Protein AF-A0A8J6J965-F1 (afdb_monomer)

InterPro domains:
  IPR010022 Protein of unknown function XkdX [PF09693] (11-44)

Foldseek 3Di:
DDPLLVVVLVCVVVVNADLVNVLVCCVVVSDHQVSSCVSPVDRNDPD

Secondary structure (DSSP, 8-state):
--HHHHHHHHHHHTTSS-HHHHHHHHHTTSS-HHHHHHHHSS-----

Solvent-accessible surface area (backbone atoms only — not comparable to full-atom values): 2822 Å² total; per-residue (Å²): 125,55,75,60,39,53,51,51,36,56,34,38,77,65,71,72,41,51,73,69,54,49,53,48,33,35,75,72,62,66,34,48,58,67,44,47,24,73,58,70,74,44,81,72,74,90,124

pLDDT: mean 91.35, std 6.93, range [60.28, 95.56]

Organism: NCBI:txid2763053

Structure (mmCIF, N/CA/C/O backbone):
data_AF-A0A8J6J965-F1
#
_entry.id   AF-A0A8J6J965-F1
#
loop_
_atom_site.group_PDB
_atom_site.id
_atom_site.type_symbol
_atom_site.label_atom_id
_atom_site.label_alt_id
_atom_site.label_comp_id
_atom_site.label_asym_id
_atom_site.label_entity_id
_atom_sit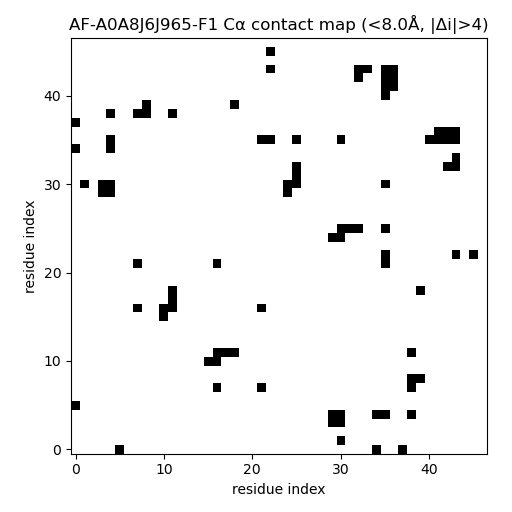e.label_seq_id
_atom_site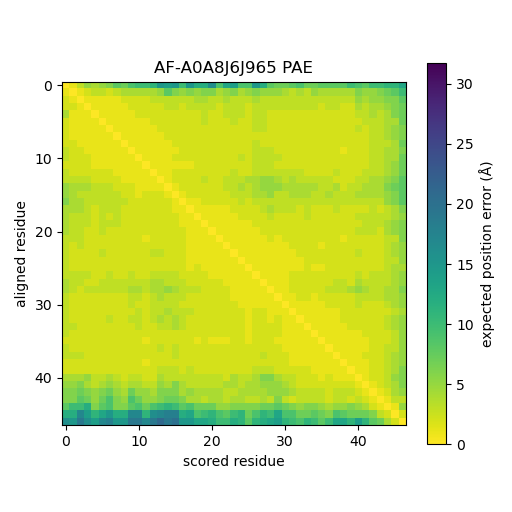.pdbx_PDB_ins_code
_atom_site.Cartn_x
_atom_site.Cartn_y
_atom_site.Cartn_z
_atom_site.occupancy
_atom_site.B_iso_or_equiv
_atom_site.auth_seq_id
_atom_site.auth_comp_id
_atom_site.auth_asym_id
_atom_site.auth_atom_id
_atom_site.pdbx_PDB_model_num
ATOM 1 N N . MET A 1 1 ? 9.814 4.467 -4.193 1.00 74.69 1 MET A N 1
ATOM 2 C CA . MET A 1 1 ? 8.503 4.406 -4.891 1.00 74.69 1 MET A CA 1
ATOM 3 C C . MET A 1 1 ? 8.557 4.334 -6.414 1.00 74.69 1 MET A C 1
ATOM 5 O O . MET A 1 1 ? 9.024 5.267 -7.070 1.00 74.69 1 MET A O 1
ATOM 9 N N . SER A 1 2 ? 7.925 3.291 -6.952 1.00 89.31 2 SER A N 1
ATOM 10 C CA . SER A 1 2 ? 7.462 3.164 -8.337 1.00 89.31 2 SER A CA 1
ATOM 11 C C . SER A 1 2 ? 6.356 4.173 -8.699 1.00 89.31 2 SER A C 1
ATOM 13 O O . SER A 1 2 ? 5.741 4.804 -7.833 1.00 89.31 2 SER A O 1
ATOM 15 N N . ALA A 1 3 ? 6.058 4.311 -9.998 1.00 91.88 3 ALA A N 1
ATOM 16 C CA . ALA A 1 3 ? 4.957 5.152 -10.480 1.00 91.88 3 ALA A CA 1
ATOM 17 C C . ALA A 1 3 ? 3.584 4.700 -9.940 1.00 91.88 3 ALA A C 1
ATOM 19 O O . ALA A 1 3 ? 2.751 5.541 -9.596 1.00 91.88 3 ALA A O 1
ATOM 20 N N . ARG A 1 4 ? 3.372 3.382 -9.800 1.00 91.06 4 ARG A N 1
ATOM 21 C CA . ARG A 1 4 ? 2.136 2.794 -9.253 1.00 91.06 4 ARG A CA 1
ATOM 22 C C . ARG A 1 4 ? 1.961 3.132 -7.775 1.00 91.06 4 ARG A C 1
ATOM 24 O O . ARG A 1 4 ? 0.908 3.637 -7.389 1.00 91.06 4 ARG A O 1
ATOM 31 N N . ALA A 1 5 ? 3.013 2.964 -6.973 1.00 92.31 5 ALA A N 1
ATOM 32 C CA . ALA A 1 5 ? 2.999 3.351 -5.564 1.00 92.31 5 ALA A CA 1
ATOM 33 C C . ALA A 1 5 ? 2.744 4.848 -5.379 1.00 92.31 5 ALA A C 1
ATOM 35 O O . ALA A 1 5 ? 1.958 5.246 -4.523 1.00 92.31 5 ALA A O 1
ATOM 36 N N . ARG A 1 6 ? 3.329 5.693 -6.236 1.00 93.75 6 A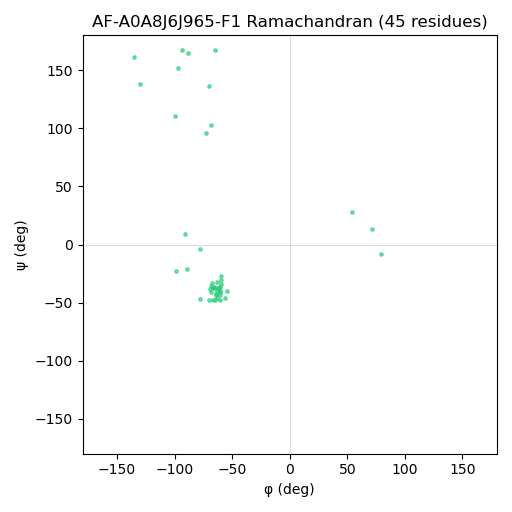RG A N 1
ATOM 37 C CA . ARG A 1 6 ? 3.114 7.144 -6.190 1.00 93.75 6 ARG A CA 1
ATOM 38 C C . ARG A 1 6 ? 1.659 7.525 -6.507 1.00 93.75 6 ARG A C 1
ATOM 40 O O . ARG A 1 6 ? 1.115 8.431 -5.876 1.00 93.75 6 ARG A O 1
ATOM 47 N N . ALA A 1 7 ? 1.008 6.825 -7.440 1.00 94.12 7 ALA A N 1
ATOM 48 C CA . ALA A 1 7 ? -0.419 6.996 -7.722 1.00 94.12 7 ALA A CA 1
ATOM 49 C C . ALA A 1 7 ? -1.288 6.580 -6.523 1.00 94.12 7 ALA A C 1
ATOM 51 O O . ALA A 1 7 ? -2.138 7.356 -6.084 1.00 94.12 7 ALA A O 1
ATOM 52 N N . LEU A 1 8 ? -1.022 5.408 -5.938 1.00 93.38 8 LEU A N 1
ATOM 53 C CA . LEU A 1 8 ? -1.729 4.921 -4.750 1.00 93.38 8 LEU A CA 1
ATOM 54 C C . LEU A 1 8 ? -1.527 5.830 -3.533 1.00 93.38 8 LEU A C 1
ATOM 56 O O . LEU A 1 8 ? -2.489 6.093 -2.817 1.00 93.38 8 LEU A O 1
ATOM 60 N N . ALA A 1 9 ? -0.335 6.402 -3.347 1.00 94.81 9 ALA A N 1
ATOM 61 C CA . ALA A 1 9 ? -0.074 7.375 -2.289 1.00 94.81 9 ALA A CA 1
ATOM 62 C C . ALA A 1 9 ? -0.955 8.623 -2.426 1.00 94.81 9 ALA A C 1
ATOM 64 O O . ALA A 1 9 ? -1.529 9.108 -1.453 1.00 94.81 9 ALA A O 1
ATOM 65 N N . ASN A 1 10 ? -1.094 9.141 -3.649 1.00 95.56 10 ASN A N 1
ATOM 66 C CA . 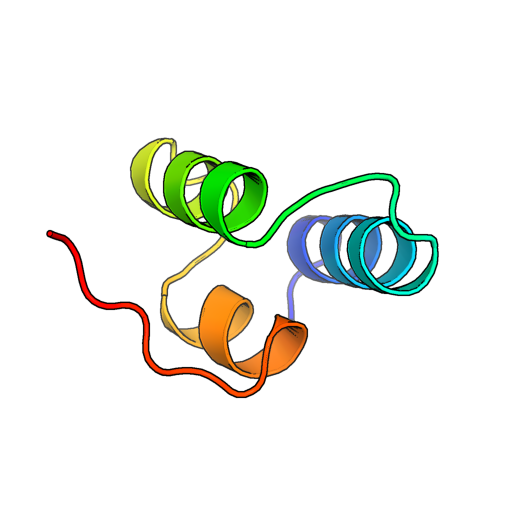ASN A 1 10 ? -1.952 10.293 -3.913 1.00 95.56 10 ASN A CA 1
ATOM 67 C C . ASN A 1 10 ? -3.436 9.971 -3.699 1.00 95.56 10 ASN A C 1
ATOM 69 O O . ASN A 1 10 ? -4.170 10.816 -3.189 1.00 95.56 10 ASN A O 1
ATOM 73 N N . LEU A 1 11 ? -3.879 8.763 -4.056 1.00 94.12 11 LEU A N 1
ATOM 74 C CA . LEU A 1 11 ? -5.248 8.312 -3.802 1.00 94.12 11 LEU A CA 1
ATOM 75 C C . LEU A 1 11 ? -5.517 8.113 -2.306 1.00 94.12 11 LEU A C 1
ATOM 77 O O . LEU A 1 11 ? -6.565 8.535 -1.819 1.00 94.12 11 LEU A O 1
ATOM 81 N N . TYR A 1 12 ? -4.561 7.541 -1.575 1.00 94.50 12 TYR A N 1
ATOM 82 C CA . TYR A 1 12 ? -4.620 7.367 -0.126 1.00 94.50 12 TYR A CA 1
ATOM 83 C C . TYR A 1 12 ? -4.727 8.716 0.596 1.00 94.50 12 TYR A C 1
ATOM 85 O O . TYR A 1 12 ? -5.651 8.917 1.377 1.00 94.50 12 TYR A O 1
ATOM 93 N N . ARG A 1 13 ? -3.893 9.706 0.236 1.00 92.94 13 ARG A N 1
ATOM 94 C CA . ARG A 1 13 ? -3.986 11.083 0.774 1.00 92.94 13 ARG A CA 1
ATOM 95 C C . ARG A 1 13 ? -5.326 11.764 0.499 1.00 92.94 13 ARG A C 1
ATOM 97 O O . ARG A 1 13 ? -5.723 12.660 1.232 1.00 92.94 13 ARG A O 1
ATOM 104 N N . ARG A 1 14 ? -6.012 11.369 -0.575 1.00 94.88 14 ARG A N 1
ATOM 105 C CA . ARG A 1 14 ? -7.337 11.880 -0.956 1.00 94.88 14 ARG A CA 1
ATOM 106 C C . ARG A 1 14 ? -8.482 11.049 -0.373 1.00 94.88 14 ARG A C 1
ATOM 108 O O . ARG A 1 14 ? -9.622 11.235 -0.796 1.00 94.88 14 ARG A O 1
ATOM 115 N N . ASN A 1 15 ? -8.192 10.115 0.538 1.00 92.50 15 ASN A N 1
ATOM 116 C CA . ASN A 1 15 ? -9.153 9.175 1.117 1.00 92.50 15 ASN A CA 1
ATOM 117 C C . ASN A 1 15 ? -9.934 8.368 0.058 1.00 92.50 15 ASN A C 1
ATOM 119 O O . ASN A 1 15 ? -11.073 7.970 0.280 1.00 92.50 15 ASN A O 1
ATOM 123 N N . LYS A 1 16 ? -9.340 8.147 -1.125 1.00 94.56 16 LYS A N 1
ATOM 124 C CA . LYS A 1 16 ? -9.932 7.339 -2.208 1.00 94.56 16 LYS A CA 1
ATOM 125 C C . LYS A 1 16 ? -9.569 5.863 -2.108 1.00 94.56 16 LYS A C 1
ATOM 127 O O . LYS A 1 16 ? -10.255 5.029 -2.684 1.00 94.56 16 LYS A O 1
ATOM 132 N N . VAL A 1 17 ? -8.493 5.552 -1.394 1.00 93.38 17 VAL A N 1
ATOM 133 C CA . VAL A 1 17 ? -8.031 4.191 -1.119 1.00 93.38 17 VAL A CA 1
ATOM 134 C C . VAL A 1 17 ? -7.793 4.083 0.382 1.00 93.38 17 VAL A C 1
ATOM 136 O O . VAL A 1 17 ? -7.260 5.010 0.988 1.00 93.38 17 VAL A O 1
ATOM 139 N N . THR A 1 18 ? -8.203 2.969 0.981 1.00 94.06 18 THR A N 1
ATOM 140 C CA . THR A 1 18 ? -8.008 2.684 2.409 1.00 94.06 18 THR A CA 1
ATOM 141 C C . THR A 1 18 ? -6.725 1.887 2.642 1.00 94.06 18 THR A C 1
ATOM 143 O O . THR A 1 18 ? -6.158 1.322 1.703 1.00 94.06 18 THR A O 1
ATOM 146 N N . LYS A 1 19 ? -6.289 1.775 3.904 1.00 92.69 19 LYS A N 1
ATOM 147 C CA . LYS A 1 19 ? -5.168 0.894 4.275 1.00 92.69 19 LYS A CA 1
ATOM 148 C C . LYS A 1 19 ? -5.405 -0.548 3.810 1.00 92.69 19 LYS A C 1
ATOM 150 O O . LYS A 1 19 ? -4.506 -1.147 3.235 1.00 92.69 19 LYS A O 1
ATOM 155 N N . ASP A 1 20 ? -6.627 -1.066 3.923 1.00 92.81 20 ASP A N 1
ATOM 156 C CA . ASP A 1 20 ? -6.964 -2.412 3.430 1.00 92.81 20 ASP A CA 1
ATOM 157 C C . ASP A 1 20 ? -6.911 -2.529 1.903 1.00 92.81 20 ASP A C 1
ATOM 159 O O . ASP A 1 20 ? -6.556 -3.575 1.362 1.00 92.81 20 ASP A O 1
ATOM 163 N N . GLY A 1 21 ? -7.248 -1.456 1.183 1.00 93.31 21 GLY A N 1
ATOM 164 C CA . GLY A 1 21 ? -7.043 -1.388 -0.265 1.00 93.31 21 GLY A CA 1
ATOM 165 C C . GLY A 1 21 ? -5.560 -1.461 -0.633 1.00 93.31 21 GLY A C 1
ATOM 166 O O . GLY A 1 21 ? -5.190 -2.175 -1.560 1.00 93.31 21 GLY A O 1
ATOM 167 N N . LEU A 1 22 ? -4.699 -0.789 0.135 1.00 93.62 22 LEU A N 1
ATOM 168 C CA . LEU A 1 22 ? -3.249 -0.866 -0.046 1.00 93.62 22 LEU A CA 1
ATOM 169 C C . LEU A 1 22 ? -2.693 -2.242 0.333 1.00 93.62 22 LEU A C 1
ATOM 171 O O . LEU A 1 22 ? -1.827 -2.743 -0.374 1.00 93.62 22 LEU A O 1
ATOM 175 N N . LYS A 1 23 ? -3.209 -2.890 1.387 1.00 94.19 23 LYS A N 1
ATOM 176 C CA . LYS A 1 23 ? -2.814 -4.263 1.747 1.00 94.19 23 LYS A CA 1
ATOM 177 C C . LYS A 1 23 ? -3.132 -5.259 0.633 1.00 94.19 23 LYS A C 1
ATOM 179 O O . LYS A 1 23 ? -2.303 -6.114 0.335 1.00 94.19 23 LYS A O 1
ATOM 184 N N . ARG A 1 24 ? -4.299 -5.119 -0.007 1.00 93.88 24 ARG A N 1
ATOM 185 C CA . ARG A 1 24 ? -4.660 -5.896 -1.203 1.00 93.88 24 ARG A CA 1
ATOM 186 C C . ARG A 1 24 ? -3.738 -5.590 -2.375 1.00 93.88 24 ARG A C 1
ATOM 188 O O . ARG A 1 24 ? -3.221 -6.514 -2.973 1.00 93.88 24 ARG A O 1
ATOM 195 N N . ALA A 1 25 ? -3.41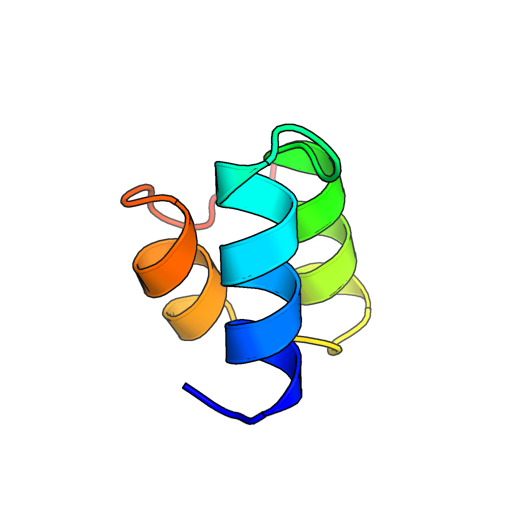6 -4.320 -2.617 1.00 93.31 25 ALA A N 1
ATOM 196 C CA . ALA A 1 25 ? -2.452 -3.947 -3.651 1.00 93.31 25 ALA A CA 1
ATOM 197 C C . ALA A 1 25 ? -1.049 -4.550 -3.420 1.00 93.31 25 ALA A C 1
ATOM 199 O O . ALA A 1 25 ? -0.348 -4.828 -4.391 1.00 93.31 25 ALA A O 1
ATOM 200 N N . VAL A 1 26 ? -0.642 -4.778 -2.165 1.00 94.38 26 VAL A N 1
ATOM 201 C CA . VAL A 1 26 ? 0.572 -5.551 -1.847 1.00 94.38 26 VAL A CA 1
ATOM 202 C C . VAL A 1 26 ? 0.389 -7.033 -2.178 1.00 94.38 26 VAL A C 1
ATOM 204 O O . VAL A 1 26 ? 1.247 -7.612 -2.836 1.00 94.38 26 VAL A O 1
ATOM 207 N N . ALA A 1 27 ? -0.728 -7.637 -1.761 1.00 93.00 27 ALA A N 1
ATOM 208 C CA . ALA A 1 27 ? -1.033 -9.046 -2.031 1.00 93.00 27 ALA A CA 1
ATOM 209 C C . ALA A 1 27 ? -1.134 -9.355 -3.538 1.00 93.00 27 ALA A C 1
ATOM 211 O O . ALA A 1 27 ? -0.647 -10.385 -3.993 1.00 93.00 27 ALA A O 1
ATOM 212 N N . ASP A 1 28 ? -1.688 -8.423 -4.311 1.00 93.44 28 ASP A N 1
ATOM 213 C CA . ASP A 1 28 ? -1.820 -8.491 -5.768 1.00 93.44 28 ASP A CA 1
ATOM 214 C C . ASP A 1 28 ? -0.498 -8.162 -6.498 1.00 93.44 28 ASP A C 1
ATOM 216 O O . ASP A 1 28 ? -0.435 -8.193 -7.727 1.00 93.44 28 ASP A O 1
ATOM 220 N N . GLY A 1 29 ? 0.562 -7.792 -5.765 1.00 92.81 29 GLY A N 1
ATOM 221 C CA . GLY A 1 29 ? 1.872 -7.437 -6.322 1.00 92.81 29 GLY A CA 1
ATOM 222 C C . GLY A 1 29 ? 1.911 -6.097 -7.070 1.00 92.81 29 GLY A C 1
ATOM 223 O O . GLY A 1 29 ? 2.873 -5.808 -7.781 1.00 92.81 29 GLY A O 1
ATOM 224 N N . VAL A 1 30 ? 0.879 -5.260 -6.926 1.00 93.62 30 VAL A N 1
ATOM 225 C CA . VAL A 1 30 ? 0.800 -3.921 -7.539 1.00 93.62 30 VAL A CA 1
ATOM 226 C C . VAL A 1 30 ? 1.815 -2.965 -6.909 1.00 93.62 30 VAL A C 1
ATOM 228 O O . VAL A 1 30 ? 2.366 -2.104 -7.603 1.00 93.62 30 VAL A O 1
ATOM 231 N N . ILE A 1 31 ? 2.044 -3.116 -5.603 1.00 95.06 31 ILE A N 1
ATOM 232 C CA . ILE A 1 31 ? 3.064 -2.411 -4.821 1.00 95.06 31 ILE A CA 1
ATOM 233 C C . ILE A 1 31 ? 3.794 -3.390 -3.901 1.00 95.06 31 ILE A C 1
ATOM 235 O O . ILE A 1 31 ? 3.294 -4.471 -3.608 1.00 95.06 31 ILE A O 1
ATOM 239 N N . THR A 1 32 ? 4.967 -3.006 -3.411 1.00 95.06 32 THR A N 1
ATOM 240 C CA . THR A 1 32 ? 5.712 -3.812 -2.432 1.00 95.06 32 THR A CA 1
ATOM 241 C C . THR A 1 32 ? 5.315 -3.484 -0.988 1.00 95.06 32 THR A C 1
ATOM 243 O O . THR A 1 32 ? 4.736 -2.434 -0.702 1.00 95.06 32 THR A O 1
ATOM 246 N N . SER 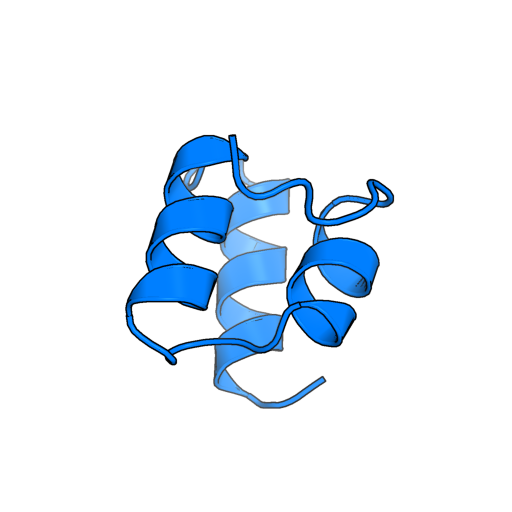A 1 33 ? 5.676 -4.354 -0.041 1.00 94.25 33 SER A N 1
ATOM 247 C CA . SER A 1 33 ? 5.522 -4.091 1.400 1.00 94.25 33 SER A CA 1
ATOM 248 C C . SER A 1 33 ? 6.295 -2.844 1.856 1.00 94.25 33 SER A C 1
ATOM 250 O O . SER A 1 33 ? 5.817 -2.090 2.705 1.00 94.25 33 SER A O 1
ATOM 252 N N . THR A 1 34 ? 7.455 -2.571 1.250 1.00 94.25 34 THR A N 1
ATOM 253 C CA . THR A 1 34 ? 8.215 -1.331 1.464 1.00 94.25 34 THR A CA 1
ATOM 254 C C . THR A 1 34 ? 7.422 -0.115 1.000 1.00 94.25 34 THR A C 1
ATOM 256 O O . THR A 1 34 ? 7.304 0.860 1.736 1.00 94.25 34 THR A O 1
ATOM 259 N N . GLU A 1 35 ? 6.819 -0.175 -0.188 1.00 94.19 35 GLU A N 1
ATOM 260 C CA . GLU A 1 35 ? 6.004 0.921 -0.714 1.00 94.19 35 GLU A CA 1
ATOM 261 C C . GLU A 1 35 ? 4.734 1.140 0.115 1.00 94.19 35 GLU A C 1
ATOM 263 O O . GLU A 1 35 ? 4.360 2.284 0.352 1.00 94.19 35 GLU A O 1
ATOM 268 N N . TYR A 1 36 ? 4.103 0.081 0.627 1.00 94.75 36 TYR A N 1
ATOM 269 C CA . TYR A 1 36 ? 2.996 0.202 1.580 1.00 94.75 36 TYR A CA 1
ATOM 270 C C . TYR A 1 36 ? 3.396 1.007 2.820 1.00 94.75 36 TYR A C 1
ATOM 272 O O . TYR A 1 36 ? 2.664 1.916 3.226 1.00 94.75 36 TYR A O 1
ATOM 280 N N . ARG A 1 37 ? 4.573 0.718 3.390 1.00 95.00 37 ARG A N 1
ATOM 281 C CA . ARG A 1 37 ? 5.118 1.465 4.529 1.00 95.00 37 ARG A CA 1
ATOM 282 C C . ARG A 1 37 ? 5.413 2.914 4.166 1.00 95.00 37 ARG A C 1
ATOM 284 O O . ARG A 1 37 ? 5.069 3.808 4.930 1.00 95.00 37 ARG A O 1
ATOM 291 N N . GLU A 1 38 ? 5.984 3.170 2.992 1.00 93.50 38 GLU A N 1
ATOM 292 C CA . GLU A 1 38 ? 6.221 4.537 2.512 1.00 93.50 38 GLU A CA 1
ATOM 293 C C . GLU A 1 38 ? 4.907 5.324 2.297 1.00 93.50 38 GLU A C 1
ATOM 295 O O . GLU A 1 38 ? 4.885 6.541 2.479 1.00 93.50 38 GLU A O 1
ATOM 300 N N . ILE A 1 39 ? 3.806 4.660 1.912 1.00 93.25 39 ILE A N 1
ATOM 301 C CA . ILE A 1 39 ? 2.491 5.295 1.705 1.00 93.25 39 ILE A CA 1
ATOM 302 C C . ILE A 1 39 ? 1.770 5.565 3.029 1.00 93.25 39 ILE A C 1
ATOM 304 O O . ILE A 1 39 ? 1.192 6.639 3.210 1.00 93.25 39 ILE A O 1
ATOM 308 N N . THR A 1 40 ? 1.735 4.568 3.912 1.00 92.81 40 THR A N 1
ATOM 309 C CA . THR A 1 40 ? 0.865 4.570 5.098 1.00 92.81 40 THR A CA 1
ATOM 310 C C . THR A 1 40 ? 1.574 4.994 6.376 1.00 92.81 40 THR A C 1
ATOM 312 O O . THR A 1 40 ? 0.899 5.434 7.303 1.00 92.81 40 THR A O 1
ATOM 315 N N . GLY A 1 41 ? 2.902 4.865 6.427 1.00 91.94 41 GLY A N 1
ATOM 316 C CA . GLY A 1 41 ? 3.701 4.976 7.647 1.00 91.94 41 GLY A CA 1
ATOM 317 C C . GLY A 1 41 ? 3.680 3.719 8.525 1.00 91.94 41 GLY A C 1
ATOM 318 O O . GLY A 1 41 ? 4.474 3.633 9.458 1.00 91.94 41 GLY A O 1
ATOM 319 N N . ASP A 1 42 ? 2.832 2.738 8.209 1.00 90.75 42 ASP A N 1
ATOM 320 C CA . ASP A 1 42 ? 2.672 1.513 8.990 1.00 90.75 42 ASP A CA 1
ATOM 321 C C . ASP A 1 42 ? 3.493 0.368 8.396 1.00 90.75 42 ASP A C 1
ATOM 323 O O . ASP A 1 42 ? 3.691 0.273 7.182 1.00 90.75 42 ASP A O 1
ATOM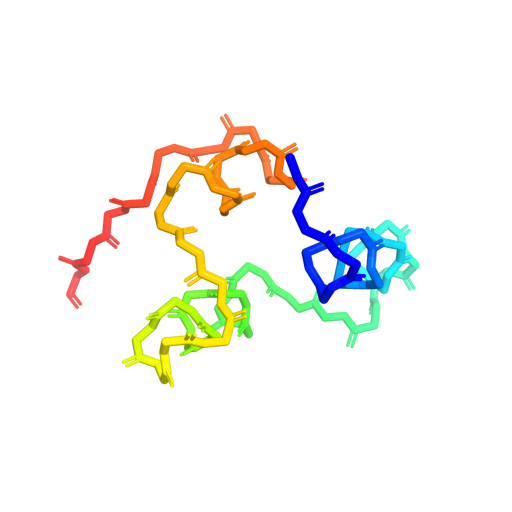 327 N N . GLU A 1 43 ? 3.918 -0.569 9.239 1.00 89.19 43 GLU A N 1
ATOM 328 C CA . GLU A 1 43 ? 4.460 -1.824 8.733 1.00 89.19 43 GLU A CA 1
ATOM 329 C C . GLU A 1 43 ? 3.351 -2.678 8.113 1.00 89.19 43 GLU A C 1
ATOM 331 O O . GLU A 1 43 ? 2.246 -2.806 8.650 1.00 89.19 43 GLU A O 1
ATOM 336 N N . TYR A 1 44 ? 3.645 -3.262 6.950 1.0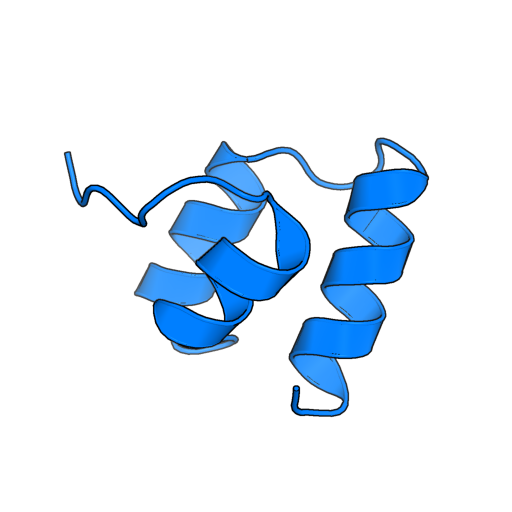0 88.19 44 TYR A N 1
ATOM 337 C CA . TYR A 1 44 ? 2.745 -4.219 6.327 1.00 88.19 44 TYR A CA 1
ATOM 338 C C . TYR A 1 44 ? 2.713 -5.488 7.178 1.00 88.19 44 TYR A C 1
ATOM 340 O O . TYR A 1 44 ? 3.638 -6.295 7.138 1.00 88.19 44 TYR A O 1
ATOM 348 N N . GLN A 1 45 ? 1.643 -5.652 7.952 1.00 82.50 45 GLN A N 1
ATOM 349 C 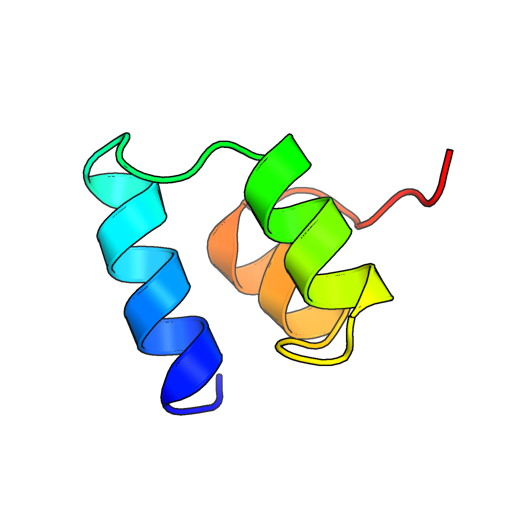CA . GLN A 1 45 ? 1.349 -6.901 8.638 1.00 82.50 45 GLN A CA 1
ATOM 350 C C . GLN A 1 45 ? 0.305 -7.662 7.831 1.00 82.50 45 GLN A C 1
ATOM 352 O O . GLN A 1 45 ? -0.847 -7.227 7.705 1.00 82.50 45 GLN A O 1
ATOM 357 N N . GLN A 1 46 ? 0.753 -8.766 7.238 1.00 65.44 46 GLN A N 1
ATOM 358 C CA . GLN A 1 46 ? -0.105 -9.748 6.598 1.00 65.44 46 GLN A CA 1
ATOM 359 C C . GLN A 1 46 ? -0.819 -10.504 7.722 1.00 65.44 46 GLN A C 1
ATOM 361 O O . GLN A 1 46 ? -0.226 -11.368 8.363 1.00 65.44 46 GLN A O 1
ATOM 366 N N . ALA A 1 47 ? -2.034 -10.055 8.034 1.00 60.28 47 ALA A N 1
ATOM 367 C CA . ALA A 1 47 ? -2.946 -10.751 8.935 1.00 60.28 47 ALA A CA 1
ATOM 368 C C . ALA A 1 47 ? -3.681 -11.856 8.173 1.00 60.28 47 ALA A C 1
ATOM 370 O O . ALA A 1 47 ? -3.989 -11.618 6.979 1.00 60.28 47 ALA A O 1
#

Radius of gyration: 9.16 Å; Cα contacts (8 Å, |Δi|>4): 45; chains: 1; bounding box: 18×23×20 Å

Nearest PDB structures (foldseek):
  2xf6-assembly1_A  TM=8.965E-01  e=8.666E-01  Bacillus phage SPP1
  2xf5-assembly1_A  TM=9.085E-01  e=1.360E+00  Bacillus phage SPP1
  2xf7-assembly1_B  TM=8.964E-01  e=1.877E+00  Bacillus phage SPP1

Sequence (47 aa):
MSARARALANLYRRNKVTKDGLKRAVADGVITSTEYREITGDEYQQA

Mean predicted aligned error: 3.01 Å